Protein AF-A0A401ZQD8-F1 (afdb_monomer)

Organism: NCBI:txid1936993

pLDDT: mean 74.74, std 16.97, range [40.03, 96.12]

Solvent-accessible surface area (backbone atoms only — not comparable to full-atom values): 10364 Å² total; per-residue (Å²): 137,84,83,92,84,78,84,81,85,80,80,80,88,77,90,80,75,72,92,69,86,63,76,79,57,66,65,58,59,48,52,53,52,50,51,54,50,49,54,54,53,54,54,52,50,62,79,38,44,68,58,54,52,51,53,51,52,53,52,51,51,53,52,48,61,74,66,50,75,78,80,74,89,69,71,101,75,84,76,96,81,75,74,86,78,44,76,86,75,79,60,50,75,47,75,36,42,57,66,57,49,40,45,77,71,70,44,60,76,90,72,57,74,55,69,80,64,46,60,74,37,48,34,63,92,80,46,80,79,81,49,81,34,35,57,26,24,36,79,89,77,50,34,32,33,31,20,49,60,60,29,57,41,61,66,53,57,60,56,61,74,79,114

Sequence (163 aa):
MKYPFRDFPSPLGARNSRPLGGPPDELDRWLVRWRLGMFKSIYRLRQHRWRVVGVLLILALLVTVWLLPMPDETGAVQTIHNRETTLVTGLQKVCDHPQQVFQQFGYAQAKVPDRNTLSQLPTPAHLQLQKQGDMTYDPATDILCTIGGSGIYTRFVQHLQKW

Foldseek 3Di:
DDDPDDDDDDDDDPPDDDPPPDPPPVVVVVVVVVVVVVVVVVVVCVVCVVVVVVVVVVVVVVVVVVVPDDPPPDDPDDDDDDPPPCVPPVWDKDKDAQQVVCVVVVHDSVQRDDPVLLVVAAACVVDPADDALRWHADSVVNMIIGTDCPVVCVRRVVVVVVD

Secondary structure (DSSP, 8-state):
-----------S--TT-----PPS-HHHHHHHHHHHHHHHHHHHHHHTHHHHHHHHHHHHHHHHHHHS-----S---S-TTSTTSSTTTS--EEEE-HHHHHHHTT--GGGSPPHHHHTTSPPTTT----STT-EEEETTTTEEEEESSHHHIIIIIHHHTT-

Mean predicted aligned error: 19.3 Å

Structure (mmCIF, N/CA/C/O backbone):
data_AF-A0A401ZQD8-F1
#
_entry.id   AF-A0A401ZQD8-F1
#
loop_
_atom_site.group_PDB
_atom_site.id
_atom_site.type_symbol
_atom_site.label_atom_id
_atom_site.label_alt_id
_atom_site.label_comp_id
_atom_site.label_asym_id
_atom_site.label_entity_id
_atom_site.label_seq_id
_atom_site.pdbx_PDB_ins_code
_atom_site.Cartn_x
_atom_site.Cartn_y
_atom_site.Cartn_z
_atom_site.occupancy
_atom_site.B_iso_or_equiv
_atom_site.auth_seq_id
_atom_site.auth_comp_id
_atom_site.auth_asym_id
_atom_site.auth_atom_id
_atom_site.pdbx_PDB_model_num
ATOM 1 N N . MET A 1 1 ? 57.787 10.974 -46.813 1.00 47.59 1 MET A N 1
ATOM 2 C CA . MET A 1 1 ? 57.497 9.931 -45.805 1.00 47.59 1 MET A CA 1
ATOM 3 C C . MET A 1 1 ? 57.302 8.610 -46.536 1.00 47.59 1 MET A C 1
ATOM 5 O O . MET A 1 1 ? 56.447 8.535 -47.407 1.00 47.59 1 MET A O 1
ATOM 9 N N . LYS A 1 2 ? 58.185 7.639 -46.274 1.00 47.34 2 LYS A N 1
ATOM 10 C CA . LYS A 1 2 ? 58.188 6.276 -46.832 1.00 47.34 2 LYS A CA 1
ATOM 11 C C . LYS A 1 2 ? 57.225 5.414 -46.008 1.00 47.34 2 LYS A C 1
ATOM 13 O O . LYS A 1 2 ? 57.303 5.448 -44.785 1.00 47.34 2 LYS A O 1
ATOM 18 N N . TYR A 1 3 ? 56.335 4.670 -46.656 1.00 45.44 3 TYR A N 1
ATOM 19 C CA . TYR A 1 3 ? 55.426 3.740 -45.979 1.00 45.44 3 TYR A CA 1
ATOM 20 C C . TYR A 1 3 ? 56.168 2.437 -45.611 1.00 45.44 3 TYR A C 1
ATOM 22 O O . TYR A 1 3 ? 56.790 1.854 -46.500 1.00 45.44 3 TYR A O 1
ATOM 30 N N . PRO A 1 4 ? 56.119 1.965 -44.347 1.00 58.88 4 PRO A N 1
ATOM 31 C CA . PRO A 1 4 ? 56.859 0.795 -43.874 1.00 58.88 4 PRO A CA 1
ATOM 32 C C . PRO A 1 4 ? 55.975 -0.463 -43.811 1.00 58.88 4 PRO A C 1
ATOM 34 O O . PRO A 1 4 ? 55.889 -1.114 -42.778 1.00 58.88 4 PRO A O 1
ATOM 37 N N . PHE A 1 5 ? 55.291 -0.804 -44.901 1.00 53.41 5 PHE A N 1
ATOM 38 C CA . PHE A 1 5 ? 54.573 -2.081 -45.006 1.00 53.41 5 PHE A CA 1
ATOM 39 C C . PHE A 1 5 ? 54.990 -2.777 -46.293 1.00 53.41 5 PHE A C 1
ATOM 41 O O . PHE A 1 5 ? 54.251 -2.838 -47.273 1.00 53.41 5 PHE A O 1
ATOM 48 N N . ARG A 1 6 ? 56.239 -3.236 -46.293 1.00 50.09 6 ARG A N 1
ATOM 49 C CA . ARG A 1 6 ? 56.752 -4.200 -47.255 1.00 50.09 6 ARG A CA 1
ATOM 50 C C . ARG A 1 6 ? 57.025 -5.482 -46.474 1.00 50.09 6 ARG A C 1
ATOM 52 O O . ARG A 1 6 ? 57.614 -5.418 -45.401 1.00 50.09 6 ARG A O 1
ATOM 59 N N . ASP A 1 7 ? 56.576 -6.590 -47.052 1.00 46.69 7 ASP A N 1
ATOM 60 C CA . ASP A 1 7 ? 57.036 -7.953 -46.773 1.00 46.69 7 ASP A CA 1
ATOM 61 C C . ASP A 1 7 ? 56.259 -8.737 -45.699 1.00 46.69 7 ASP A C 1
ATOM 63 O O . ASP A 1 7 ? 56.792 -9.154 -44.677 1.00 46.69 7 ASP A O 1
ATOM 67 N N . PHE A 1 8 ? 54.994 -9.052 -46.002 1.00 54.94 8 PHE A N 1
ATOM 68 C CA . PHE A 1 8 ? 54.427 -10.337 -45.581 1.00 54.94 8 PHE A CA 1
ATOM 69 C C . PHE A 1 8 ? 54.671 -11.355 -46.705 1.00 54.94 8 PHE A C 1
ATOM 71 O O . PHE A 1 8 ? 54.068 -11.220 -47.773 1.00 54.94 8 PHE A O 1
ATOM 78 N N . PRO A 1 9 ? 55.546 -12.360 -46.522 1.00 51.72 9 PRO A N 1
ATOM 79 C CA . PRO A 1 9 ? 55.674 -13.442 -47.484 1.00 51.72 9 PRO A CA 1
ATOM 80 C C . PRO A 1 9 ? 54.465 -14.369 -47.333 1.00 51.72 9 PRO A C 1
ATOM 82 O O . PRO A 1 9 ? 54.386 -15.163 -46.398 1.00 51.72 9 PRO A O 1
ATOM 85 N N . SER A 1 10 ? 53.501 -14.266 -48.246 1.00 53.88 10 SER A N 1
ATOM 86 C CA . SER A 1 10 ? 52.468 -15.290 -48.405 1.00 53.88 10 SER A CA 1
ATOM 87 C C . SER A 1 10 ? 53.119 -16.557 -48.970 1.00 53.88 10 SER A C 1
ATOM 89 O O . SER A 1 10 ? 53.673 -16.505 -50.073 1.00 53.88 10 SER A O 1
ATOM 91 N N . PRO A 1 11 ? 53.082 -17.700 -48.264 1.00 57.72 11 PRO A N 1
ATOM 92 C CA . PRO A 1 11 ? 53.521 -18.952 -48.840 1.00 57.72 11 PRO A CA 1
ATOM 93 C C . PRO A 1 11 ? 52.383 -19.537 -49.684 1.00 57.72 11 PRO A C 1
ATOM 95 O O . PRO A 1 11 ? 51.211 -19.401 -49.344 1.00 57.72 11 PRO A O 1
ATOM 98 N N . LEU A 1 12 ? 52.773 -20.247 -50.744 1.00 48.50 12 LEU A N 1
ATOM 99 C CA . LEU A 1 12 ? 51.954 -21.166 -51.547 1.00 48.50 12 LEU A CA 1
ATOM 100 C C . LEU A 1 12 ? 51.134 -20.533 -52.686 1.00 48.50 12 LEU A C 1
ATOM 102 O O . LEU A 1 12 ? 49.928 -20.337 -52.624 1.00 48.50 12 LEU A O 1
ATOM 106 N N . GLY A 1 13 ? 51.831 -20.333 -53.807 1.00 52.66 13 GLY A N 1
ATOM 107 C CA . GLY A 1 13 ? 51.508 -21.055 -55.041 1.00 52.66 13 GLY A CA 1
ATOM 108 C C . GLY A 1 13 ? 50.076 -20.969 -55.575 1.00 52.66 13 GLY A C 1
ATOM 109 O O . GLY A 1 13 ? 49.384 -21.976 -55.619 1.00 52.66 13 GLY A O 1
ATOM 110 N N . ALA A 1 14 ? 49.695 -19.821 -56.135 1.00 49.25 14 ALA A N 1
ATOM 111 C CA . ALA A 1 14 ? 48.579 -19.717 -57.081 1.00 49.25 14 ALA A CA 1
ATOM 112 C C . ALA A 1 14 ? 49.113 -19.389 -58.486 1.00 49.25 14 ALA A C 1
ATOM 114 O O . ALA A 1 14 ? 48.867 -18.338 -59.072 1.00 49.25 14 ALA A O 1
ATOM 115 N N . ARG A 1 15 ? 49.913 -20.308 -59.031 1.00 49.28 15 ARG A N 1
ATOM 116 C CA . ARG A 1 15 ? 50.395 -20.266 -60.415 1.00 49.28 15 ARG A CA 1
ATOM 117 C C . ARG A 1 15 ? 49.283 -20.832 -61.304 1.00 49.28 15 ARG A C 1
ATOM 119 O O . ARG A 1 15 ? 49.315 -22.026 -61.560 1.00 49.28 15 ARG A O 1
ATOM 126 N N . ASN A 1 16 ? 48.267 -20.015 -61.636 1.00 48.34 16 ASN A N 1
ATOM 127 C CA . ASN A 1 16 ? 47.367 -20.122 -62.817 1.00 48.34 16 ASN A CA 1
ATOM 128 C C . ASN A 1 16 ? 46.029 -19.343 -62.703 1.00 48.34 16 ASN A C 1
ATOM 130 O O . ASN A 1 16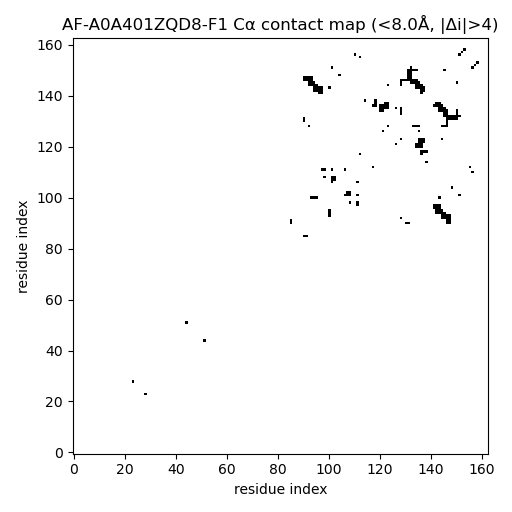 ? 45.036 -19.730 -63.319 1.00 48.34 16 ASN A O 1
ATOM 134 N N . SER A 1 17 ? 45.956 -18.213 -61.994 1.00 51.81 17 SER A N 1
ATOM 135 C CA . SER A 1 17 ? 44.823 -17.292 -62.179 1.00 51.81 17 SER A CA 1
ATOM 136 C C . SER A 1 17 ? 45.123 -16.326 -63.327 1.00 51.81 17 SER A C 1
ATOM 138 O O . SER A 1 17 ? 45.989 -15.458 -63.224 1.00 51.81 17 SER A O 1
ATOM 140 N N . ARG A 1 18 ? 44.409 -16.513 -64.441 1.00 48.41 18 ARG A N 1
ATOM 141 C CA . ARG A 1 18 ? 44.304 -15.576 -65.571 1.00 48.41 18 ARG A CA 1
ATOM 142 C C . ARG A 1 18 ? 44.130 -14.130 -65.063 1.00 48.41 18 ARG A C 1
ATOM 144 O O . ARG A 1 18 ? 43.466 -13.954 -64.041 1.00 48.41 18 ARG A O 1
ATOM 151 N N . PRO A 1 19 ? 44.625 -13.098 -65.774 1.00 52.00 19 PRO A N 1
ATOM 152 C CA . PRO A 1 19 ? 44.317 -11.710 -65.457 1.00 52.00 19 PRO A CA 1
ATOM 153 C C . PRO A 1 19 ? 42.872 -11.441 -65.888 1.00 52.00 19 PRO A C 1
ATOM 155 O O . PRO A 1 19 ? 42.605 -10.860 -66.937 1.00 52.00 19 PRO A O 1
ATOM 158 N N . LEU A 1 20 ? 41.917 -11.944 -65.112 1.00 46.56 20 LEU A N 1
ATOM 159 C CA . LEU A 1 20 ? 40.537 -11.527 -65.231 1.00 46.56 20 LEU A CA 1
ATOM 160 C C . LEU A 1 20 ? 40.479 -10.170 -64.539 1.00 46.56 20 LEU A C 1
ATOM 162 O O . LEU A 1 20 ? 40.509 -10.093 -63.313 1.00 46.56 20 LEU A O 1
ATOM 166 N N . GLY A 1 21 ? 40.473 -9.106 -65.342 1.00 52.56 21 GLY A N 1
ATOM 167 C CA . GLY A 1 21 ? 40.125 -7.755 -64.915 1.00 52.56 21 GLY A CA 1
ATOM 168 C C . GLY A 1 21 ? 38.683 -7.725 -64.418 1.00 52.56 21 GLY A C 1
ATOM 169 O O . GLY A 1 21 ? 37.798 -7.207 -65.091 1.00 52.56 21 GLY A O 1
ATOM 170 N N . GLY A 1 22 ? 38.446 -8.340 -63.262 1.00 59.38 22 GLY A N 1
ATOM 171 C CA . GLY A 1 22 ? 37.240 -8.155 -62.483 1.00 59.38 22 GLY A CA 1
ATOM 172 C C . GLY A 1 22 ? 37.234 -6.725 -61.946 1.00 59.38 22 GLY A C 1
ATOM 173 O O . GLY A 1 22 ? 38.300 -6.191 -61.621 1.00 59.38 22 GLY A O 1
ATOM 174 N N . PRO A 1 23 ? 36.067 -6.065 -61.901 1.00 59.12 23 PRO A N 1
ATOM 175 C CA . PRO A 1 23 ? 35.962 -4.737 -61.316 1.00 59.12 23 PRO A CA 1
ATOM 176 C C . PRO A 1 23 ? 36.534 -4.784 -59.891 1.00 59.12 23 PRO A C 1
ATOM 178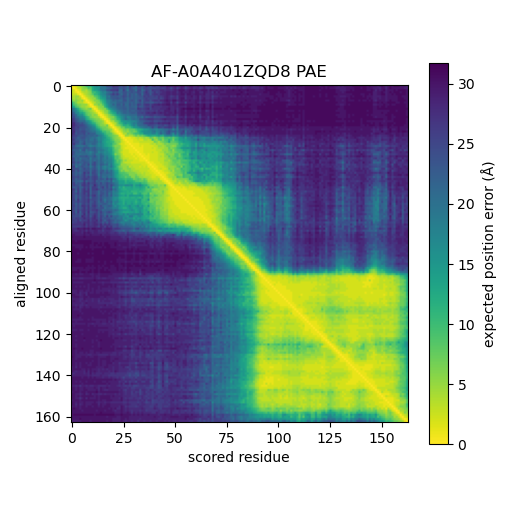 O O . PRO A 1 23 ? 36.294 -5.765 -59.191 1.00 59.12 23 PRO A O 1
ATOM 181 N N . PRO A 1 24 ? 37.312 -3.770 -59.468 1.00 58.38 24 PRO A N 1
ATOM 182 C CA . PRO A 1 24 ? 37.942 -3.776 -58.152 1.00 58.38 24 PRO A CA 1
ATOM 183 C C . PRO A 1 24 ? 36.873 -4.020 -57.090 1.00 58.38 24 PRO A C 1
ATOM 185 O O . PRO A 1 24 ? 35.838 -3.343 -57.120 1.00 58.38 24 PRO A O 1
ATOM 188 N N . ASP A 1 25 ? 37.137 -5.006 -56.227 1.00 69.31 25 ASP A N 1
ATOM 189 C CA . ASP A 1 25 ? 36.202 -5.592 -55.270 1.00 69.31 25 ASP A CA 1
ATOM 190 C C . ASP A 1 25 ? 35.290 -4.523 -54.661 1.00 69.31 25 ASP A C 1
ATOM 192 O O . ASP A 1 25 ? 35.739 -3.554 -54.039 1.00 69.31 25 ASP A O 1
ATOM 196 N N . GLU A 1 26 ? 33.979 -4.674 -54.853 1.00 71.44 26 GLU A N 1
ATOM 197 C CA . GLU A 1 26 ? 32.981 -3.730 -54.337 1.00 71.44 26 GLU A CA 1
ATOM 198 C C . GLU A 1 26 ? 33.104 -3.527 -52.821 1.00 71.44 26 GLU A C 1
ATOM 200 O O . GLU A 1 26 ? 32.767 -2.458 -52.305 1.00 71.44 26 GLU A O 1
ATOM 205 N N . LEU A 1 27 ? 33.664 -4.524 -52.129 1.00 72.56 27 LEU A N 1
ATOM 206 C CA . LEU A 1 27 ? 33.978 -4.486 -50.709 1.00 72.56 27 LEU A CA 1
ATOM 207 C C . LEU A 1 27 ? 34.952 -3.350 -50.358 1.00 72.56 27 LEU A C 1
ATOM 209 O O . LEU A 1 27 ? 34.717 -2.620 -49.395 1.00 72.56 27 LEU A O 1
ATOM 213 N N . ASP A 1 28 ? 35.990 -3.136 -51.168 1.00 75.94 28 ASP A N 1
ATOM 214 C CA . ASP A 1 28 ? 36.976 -2.073 -50.948 1.00 75.94 28 ASP A CA 1
ATOM 215 C C . ASP A 1 28 ? 36.373 -0.693 -51.215 1.00 75.94 28 ASP A C 1
ATOM 217 O O . ASP A 1 28 ? 36.572 0.254 -50.445 1.00 75.94 28 ASP A O 1
ATOM 221 N N . ARG A 1 29 ? 35.544 -0.568 -52.260 1.00 77.56 29 ARG A N 1
ATOM 222 C CA . ARG A 1 29 ? 34.807 0.679 -52.530 1.00 77.56 29 ARG A CA 1
ATOM 223 C C . ARG A 1 29 ? 33.820 1.005 -51.411 1.00 77.56 29 ARG A C 1
ATOM 225 O O . ARG A 1 29 ? 33.665 2.179 -51.053 1.00 77.56 29 ARG A O 1
ATOM 232 N N . TRP A 1 30 ? 33.166 -0.011 -50.850 1.00 80.81 30 TRP A N 1
ATOM 233 C CA . TRP A 1 30 ? 32.255 0.139 -49.721 1.00 80.81 30 TRP A CA 1
ATOM 234 C C . TRP A 1 30 ? 33.005 0.563 -48.453 1.00 80.81 30 TRP A C 1
ATOM 236 O O . TRP A 1 30 ? 32.628 1.558 -47.833 1.00 80.81 30 TRP A O 1
ATOM 246 N N . LEU A 1 31 ? 34.122 -0.094 -48.125 1.00 83.81 31 LEU A N 1
ATOM 247 C CA . LEU A 1 31 ? 34.970 0.233 -46.974 1.00 83.81 31 LEU A CA 1
ATOM 248 C C . LEU A 1 31 ? 35.506 1.668 -47.026 1.00 83.81 31 LEU A C 1
ATOM 250 O O . LEU A 1 31 ? 35.482 2.374 -46.014 1.00 83.81 31 LEU A O 1
ATOM 254 N N . VAL A 1 32 ? 35.945 2.139 -48.196 1.00 81.81 32 VAL A N 1
ATOM 255 C CA . VAL A 1 32 ? 36.446 3.513 -48.364 1.00 81.81 32 VAL A CA 1
ATOM 256 C C . VAL A 1 32 ? 35.323 4.541 -48.196 1.00 81.81 32 VAL A C 1
ATOM 258 O O . VAL A 1 32 ? 35.504 5.531 -47.479 1.00 81.81 32 VAL A O 1
ATOM 261 N N . ARG A 1 33 ? 34.137 4.301 -48.778 1.00 83.50 33 ARG A N 1
ATOM 262 C CA . ARG A 1 33 ? 32.960 5.168 -48.565 1.00 83.50 33 ARG A CA 1
ATOM 263 C C . ARG A 1 33 ? 32.530 5.194 -47.104 1.00 83.50 33 ARG A C 1
ATOM 265 O O . ARG A 1 33 ? 32.237 6.267 -46.578 1.00 83.50 33 ARG A O 1
ATOM 272 N N . TRP A 1 34 ? 32.524 4.040 -46.445 1.00 82.88 34 TRP A N 1
ATOM 273 C CA . TRP A 1 34 ? 32.112 3.916 -45.053 1.00 82.88 34 TRP A CA 1
ATOM 274 C C . TRP A 1 34 ? 33.075 4.652 -44.114 1.00 82.88 34 TRP A C 1
ATOM 276 O O . TRP A 1 34 ? 32.644 5.430 -43.261 1.00 82.88 34 TRP A O 1
ATOM 286 N N . ARG A 1 35 ? 34.389 4.519 -44.343 1.00 83.00 35 ARG A N 1
ATOM 287 C CA . ARG A 1 35 ? 35.416 5.261 -43.597 1.00 83.00 35 ARG A CA 1
ATOM 288 C C . ARG A 1 35 ? 35.268 6.770 -43.775 1.00 83.00 35 ARG A C 1
ATOM 290 O O . ARG A 1 35 ? 35.241 7.492 -42.783 1.00 83.00 35 ARG A O 1
ATOM 297 N N . LEU A 1 36 ? 35.107 7.256 -45.006 1.00 80.06 36 LEU A N 1
ATOM 298 C CA . LEU A 1 36 ? 34.897 8.686 -45.269 1.00 80.06 36 LEU A CA 1
ATOM 299 C C . LEU A 1 36 ? 33.608 9.214 -44.615 1.00 80.06 36 LEU A C 1
ATOM 301 O O . LEU A 1 36 ? 33.604 10.321 -44.071 1.00 80.06 36 LEU A O 1
ATOM 305 N N . GLY A 1 37 ? 32.538 8.413 -44.607 1.00 79.00 37 GLY A N 1
ATOM 306 C CA . GLY A 1 37 ? 31.293 8.723 -43.902 1.00 79.00 37 GLY A CA 1
ATOM 307 C C . GLY A 1 37 ? 31.489 8.869 -42.390 1.00 79.00 37 GLY A C 1
ATOM 308 O O . GLY A 1 37 ? 31.053 9.866 -41.810 1.00 79.00 37 GLY A O 1
ATOM 309 N N . MET A 1 38 ? 32.215 7.935 -41.770 1.00 81.00 38 MET A N 1
ATOM 310 C CA . MET A 1 38 ? 32.550 7.959 -40.340 1.00 81.00 38 MET A CA 1
ATOM 311 C C . MET A 1 38 ? 33.420 9.163 -39.966 1.00 81.00 38 MET A C 1
ATOM 313 O O . MET A 1 38 ? 33.147 9.849 -38.986 1.00 81.00 38 MET A O 1
ATOM 317 N N . PHE A 1 39 ? 34.428 9.507 -40.770 1.00 78.12 39 PHE A N 1
ATOM 318 C CA . PHE A 1 39 ? 35.235 10.701 -40.497 1.00 78.12 39 PHE A CA 1
ATOM 319 C C . PHE A 1 39 ? 34.409 11.990 -40.587 1.00 78.12 39 PHE A C 1
ATOM 321 O O . PHE A 1 39 ? 34.578 12.893 -39.764 1.00 78.12 39 PHE A O 1
ATOM 328 N N . LYS A 1 40 ? 33.466 12.068 -41.532 1.00 77.19 40 LYS A N 1
ATOM 329 C CA . LYS A 1 40 ? 32.582 13.230 -41.685 1.00 77.19 40 LYS A CA 1
ATOM 330 C C . LYS A 1 40 ? 31.579 13.351 -40.532 1.00 77.19 40 LYS A C 1
ATOM 332 O O . LYS A 1 40 ? 31.310 14.471 -40.093 1.00 77.19 40 LYS A O 1
ATOM 337 N N . SER A 1 41 ? 31.060 12.235 -40.009 1.00 74.19 41 SER A N 1
ATOM 338 C CA . SER A 1 41 ? 30.176 12.242 -38.833 1.00 74.19 41 SER A CA 1
ATOM 339 C C . SER A 1 41 ? 30.934 12.638 -37.560 1.00 74.19 41 SER A C 1
ATOM 341 O O . SER A 1 41 ? 30.471 13.511 -36.825 1.00 74.19 41 SER A O 1
ATOM 343 N N . ILE A 1 42 ? 32.149 12.118 -37.359 1.00 74.81 42 ILE A N 1
ATOM 344 C CA . ILE A 1 42 ? 33.025 12.461 -36.226 1.00 74.81 42 ILE A CA 1
ATOM 345 C C . ILE A 1 42 ? 33.422 13.946 -36.255 1.00 74.81 42 ILE A C 1
ATOM 347 O O . ILE A 1 42 ? 33.455 14.611 -35.216 1.00 74.81 42 ILE A O 1
ATOM 351 N N . TYR A 1 43 ? 33.682 14.503 -37.441 1.00 75.06 43 TYR A N 1
ATOM 352 C CA . TYR A 1 43 ? 34.026 15.919 -37.583 1.00 75.06 43 TYR A CA 1
ATOM 353 C C . TYR A 1 43 ? 32.838 16.843 -37.260 1.00 75.06 43 TYR A C 1
ATOM 355 O O . TYR A 1 43 ? 33.002 17.842 -36.560 1.00 75.06 43 TYR A O 1
ATOM 363 N N . ARG A 1 44 ? 31.614 16.478 -37.672 1.00 71.62 44 ARG A N 1
ATOM 364 C CA . ARG A 1 44 ? 30.391 17.216 -37.296 1.00 71.62 44 ARG A CA 1
ATOM 365 C C . ARG A 1 44 ? 30.087 17.122 -35.800 1.00 71.62 44 ARG A C 1
ATOM 367 O O . ARG A 1 44 ? 29.678 18.115 -35.201 1.00 71.62 44 ARG A O 1
ATOM 374 N N . LEU A 1 45 ? 30.366 15.976 -35.175 1.00 65.31 45 LEU A N 1
ATOM 375 C CA . LEU A 1 45 ? 30.276 15.814 -33.721 1.00 65.31 45 LEU A CA 1
ATOM 376 C C . LEU A 1 45 ? 31.230 16.756 -32.976 1.00 65.31 45 LEU A C 1
ATOM 378 O O . LEU A 1 45 ? 30.866 17.276 -31.925 1.00 65.31 45 LEU A O 1
ATOM 382 N N . ARG A 1 46 ? 32.420 17.039 -33.528 1.00 71.44 46 ARG A N 1
ATOM 383 C CA . ARG A 1 46 ? 33.358 18.023 -32.958 1.00 71.44 46 ARG A CA 1
ATOM 384 C C . ARG A 1 46 ? 32.813 19.451 -32.983 1.00 71.44 46 ARG A C 1
ATOM 386 O O . ARG A 1 46 ? 32.962 20.161 -31.992 1.00 71.44 46 ARG A O 1
ATOM 393 N N . GLN A 1 47 ? 32.154 19.850 -34.067 1.00 79.94 47 GLN A N 1
ATOM 394 C CA . GLN A 1 47 ? 31.597 21.199 -34.220 1.00 79.94 47 GLN A CA 1
ATOM 395 C C . GLN A 1 47 ? 30.354 21.443 -33.345 1.00 79.94 47 GLN A C 1
ATOM 397 O O . GLN A 1 47 ? 30.029 22.582 -33.015 1.00 79.94 47 GLN A O 1
ATOM 402 N N . HIS A 1 48 ? 29.674 20.377 -32.916 1.00 82.06 48 HIS A N 1
ATOM 403 C CA . HIS A 1 48 ? 28.491 20.446 -32.055 1.00 82.06 48 HIS A CA 1
ATOM 404 C C . HIS A 1 48 ? 28.691 19.814 -30.675 1.00 82.06 48 HIS A C 1
ATOM 406 O O . HIS A 1 48 ? 27.710 19.482 -30.011 1.00 82.06 48 HIS A O 1
ATOM 412 N N . ARG A 1 49 ? 29.944 19.720 -30.203 1.00 82.88 49 ARG A N 1
ATOM 413 C CA . ARG A 1 49 ? 30.290 19.188 -28.871 1.00 82.88 49 ARG A CA 1
ATOM 414 C C . ARG A 1 49 ? 29.414 19.763 -27.764 1.00 82.88 49 ARG A C 1
ATOM 416 O O . ARG A 1 49 ? 28.847 19.006 -26.990 1.00 82.88 49 ARG A O 1
ATOM 423 N N . TRP A 1 50 ? 29.225 21.079 -27.754 1.00 84.38 50 TRP A N 1
ATOM 424 C CA . TRP A 1 50 ? 28.413 21.761 -26.746 1.00 84.38 50 TRP A CA 1
ATOM 425 C C . TRP A 1 50 ? 26.925 21.411 -26.809 1.00 84.38 50 TRP A C 1
ATOM 427 O O . TRP A 1 50 ? 26.291 21.269 -25.770 1.00 84.38 50 TRP A O 1
ATOM 437 N N . ARG A 1 51 ? 26.370 21.202 -28.010 1.00 88.50 51 ARG A N 1
ATOM 438 C CA . ARG A 1 51 ? 24.968 20.785 -28.163 1.00 88.50 51 ARG A CA 1
ATOM 439 C C . ARG A 1 51 ? 24.764 19.353 -27.675 1.00 88.50 51 ARG A C 1
ATOM 441 O O . ARG A 1 51 ? 23.799 19.091 -26.973 1.00 88.50 51 ARG A O 1
ATOM 448 N N . VAL A 1 52 ? 25.691 18.450 -28.002 1.00 88.31 52 VAL A N 1
ATOM 449 C CA . VAL A 1 52 ? 25.632 17.049 -27.551 1.00 88.31 52 VAL A CA 1
ATOM 450 C C . VAL A 1 52 ? 25.792 16.957 -26.031 1.00 88.31 52 VAL A C 1
ATOM 452 O O . VAL A 1 52 ? 25.013 16.265 -25.384 1.00 88.31 52 VAL A O 1
ATOM 455 N N . VAL A 1 53 ? 26.743 17.698 -25.451 1.00 91.12 53 VAL A N 1
ATOM 456 C CA . VAL A 1 53 ? 26.927 17.774 -23.990 1.00 91.12 53 VAL A CA 1
ATOM 457 C C . VAL A 1 53 ? 25.682 18.348 -23.308 1.00 91.12 53 VAL A C 1
ATOM 459 O O . VAL A 1 53 ? 25.234 17.791 -22.311 1.00 91.12 53 VAL A O 1
ATOM 462 N N . GLY A 1 54 ? 25.079 19.403 -23.866 1.00 93.62 54 GLY A N 1
ATOM 463 C CA . GLY A 1 54 ? 23.838 19.979 -23.341 1.00 93.62 54 GLY A CA 1
ATOM 464 C C . GLY A 1 54 ? 22.674 18.984 -23.339 1.00 93.62 54 GLY A C 1
ATOM 465 O O . GLY A 1 54 ? 22.007 18.828 -22.322 1.00 93.62 54 GLY A O 1
ATOM 466 N N . VAL A 1 55 ? 22.467 18.254 -24.440 1.00 94.88 55 VAL A N 1
ATOM 467 C CA . VAL A 1 55 ? 21.416 17.223 -24.524 1.00 94.88 55 VAL A CA 1
ATOM 468 C C . VAL A 1 55 ? 21.656 16.089 -23.521 1.00 94.88 55 VAL A C 1
ATOM 470 O O . VAL A 1 55 ? 20.716 15.657 -22.859 1.00 94.88 55 VAL A O 1
ATOM 473 N N . LEU A 1 56 ? 22.905 15.635 -23.362 1.00 95.00 56 LEU A N 1
ATOM 474 C CA . LEU A 1 56 ? 23.252 14.597 -22.385 1.00 95.00 56 LEU A CA 1
ATOM 475 C C . LEU A 1 56 ? 23.005 15.047 -20.938 1.00 95.00 56 LEU A C 1
ATOM 477 O O . LEU A 1 56 ? 22.479 14.265 -20.151 1.00 95.00 56 LEU A O 1
ATOM 481 N N . LEU A 1 57 ? 23.328 16.298 -20.594 1.00 96.00 57 LEU A N 1
ATOM 482 C CA . LEU A 1 57 ? 23.050 16.859 -19.266 1.00 96.00 57 LEU A CA 1
ATOM 483 C C . LEU A 1 57 ? 21.547 16.940 -18.972 1.00 96.00 57 LEU A C 1
ATOM 485 O O . LEU A 1 57 ? 21.122 16.588 -17.875 1.00 96.00 57 LEU A O 1
ATOM 489 N N . ILE A 1 58 ? 20.739 17.356 -19.952 1.00 96.12 58 ILE A N 1
ATOM 490 C CA . ILE A 1 58 ? 19.276 17.425 -19.809 1.00 96.12 58 ILE A CA 1
ATOM 491 C C . ILE A 1 58 ? 18.686 16.027 -19.581 1.00 96.12 58 ILE A C 1
ATOM 493 O O . ILE A 1 58 ? 17.856 15.846 -18.692 1.00 96.12 58 ILE A O 1
ATOM 497 N N . LEU A 1 59 ? 19.135 15.028 -20.348 1.00 96.12 59 LEU A N 1
ATOM 498 C CA . LEU A 1 59 ? 18.699 13.641 -20.166 1.00 96.12 59 LEU A CA 1
ATOM 499 C C . LEU A 1 59 ? 19.103 13.089 -18.797 1.00 96.12 59 LEU A C 1
ATOM 501 O O . LEU A 1 59 ? 18.285 12.451 -18.142 1.00 96.12 59 LEU A O 1
ATOM 505 N N . ALA A 1 60 ? 20.329 13.364 -18.344 1.00 95.44 60 ALA A N 1
ATOM 506 C CA . ALA A 1 60 ? 20.784 12.954 -17.019 1.00 95.44 60 ALA A CA 1
ATOM 507 C C . ALA A 1 60 ? 19.910 13.561 -15.909 1.00 95.44 60 ALA A C 1
ATOM 509 O O . ALA A 1 60 ? 19.478 12.835 -15.018 1.00 95.44 60 ALA A O 1
ATOM 510 N N . LEU A 1 61 ? 19.575 14.854 -16.000 1.00 95.19 61 LEU A N 1
ATOM 511 C CA . LEU A 1 61 ? 18.677 15.519 -15.050 1.00 95.19 61 LEU A CA 1
ATOM 512 C C . LEU A 1 61 ? 17.280 14.888 -15.030 1.00 95.19 61 LEU A C 1
ATOM 514 O O . LEU A 1 61 ? 16.762 14.578 -13.959 1.00 95.19 61 LEU A O 1
ATOM 518 N N . LEU A 1 62 ? 16.686 14.633 -16.196 1.00 94.75 62 LEU A N 1
ATOM 519 C CA . LEU A 1 62 ? 15.390 13.954 -16.292 1.00 94.75 62 LEU A CA 1
ATOM 520 C C . LEU A 1 62 ? 15.423 12.576 -15.630 1.00 94.75 62 LEU A C 1
ATOM 522 O O . LEU A 1 62 ? 14.544 12.255 -14.836 1.00 94.75 62 LEU A O 1
ATOM 526 N N . VAL A 1 63 ? 16.460 11.786 -15.909 1.00 95.38 63 VAL A N 1
ATOM 527 C CA . VAL A 1 63 ? 16.639 10.462 -15.304 1.00 95.38 63 VAL A CA 1
ATOM 528 C C . VAL A 1 63 ? 16.777 10.569 -13.786 1.00 95.38 63 VAL A C 1
ATOM 530 O O . VAL A 1 63 ? 16.145 9.794 -13.075 1.00 95.38 63 VAL A O 1
ATOM 533 N N . THR A 1 64 ? 17.523 11.553 -13.271 1.00 90.12 64 THR A N 1
ATOM 534 C CA . THR A 1 64 ? 17.610 11.767 -11.819 1.00 90.12 64 THR A CA 1
ATOM 535 C C . THR A 1 64 ? 16.261 12.126 -11.205 1.00 90.12 64 THR A C 1
ATOM 537 O O . THR A 1 64 ? 15.906 11.536 -10.197 1.00 90.12 64 THR A O 1
ATOM 540 N N . VAL A 1 65 ? 15.461 12.998 -11.827 1.00 90.31 65 VAL A N 1
ATOM 541 C CA . VAL A 1 65 ? 14.120 13.349 -11.320 1.00 90.31 65 VAL A CA 1
ATOM 542 C C . VAL A 1 65 ? 13.203 12.127 -11.263 1.00 90.31 65 VAL A C 1
ATOM 544 O O . VAL A 1 65 ? 12.454 11.974 -10.307 1.00 90.31 65 VAL A O 1
ATOM 547 N N . TRP A 1 66 ? 13.291 11.236 -12.251 1.00 91.19 66 TRP A N 1
ATOM 548 C CA . TRP A 1 66 ? 12.537 9.979 -12.258 1.00 91.19 66 TRP A CA 1
ATOM 549 C C . TRP A 1 66 ? 13.021 8.963 -11.218 1.00 91.19 66 TRP A C 1
ATOM 551 O O . TRP A 1 66 ? 12.238 8.134 -10.764 1.00 91.19 66 TRP A O 1
ATOM 561 N N . LEU A 1 67 ? 14.308 9.000 -10.870 1.00 84.50 67 LEU A N 1
ATOM 562 C CA . LEU A 1 67 ? 14.927 8.091 -9.904 1.00 84.50 67 LEU A CA 1
ATOM 563 C C . LEU A 1 67 ? 14.883 8.605 -8.469 1.00 84.50 67 LEU A C 1
ATOM 565 O O . LEU A 1 67 ? 15.110 7.803 -7.566 1.00 84.50 67 LEU A O 1
ATOM 569 N N . LEU A 1 68 ? 14.629 9.896 -8.236 1.00 79.56 68 LEU A N 1
ATOM 570 C CA . LEU A 1 68 ? 14.408 10.394 -6.887 1.00 79.56 68 LEU A CA 1
ATOM 571 C C . LEU A 1 68 ? 13.041 9.875 -6.416 1.00 79.56 68 LEU A C 1
ATOM 573 O O . LEU A 1 68 ? 12.019 10.333 -6.934 1.00 79.56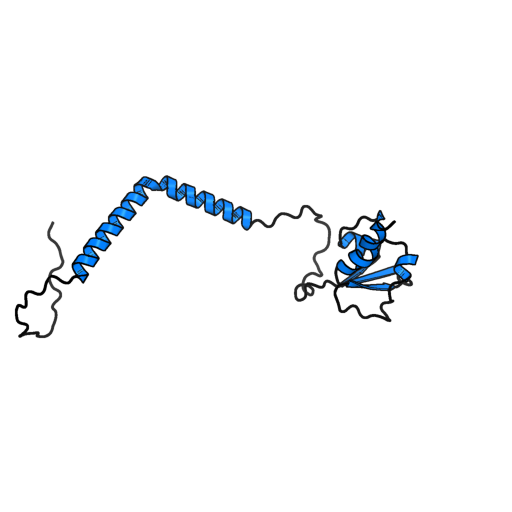 68 LEU A O 1
ATOM 577 N N . PRO A 1 69 ? 12.988 8.930 -5.454 1.00 68.31 69 PRO A N 1
ATOM 578 C CA . PRO A 1 69 ? 11.727 8.599 -4.814 1.00 68.31 69 PRO A CA 1
ATOM 579 C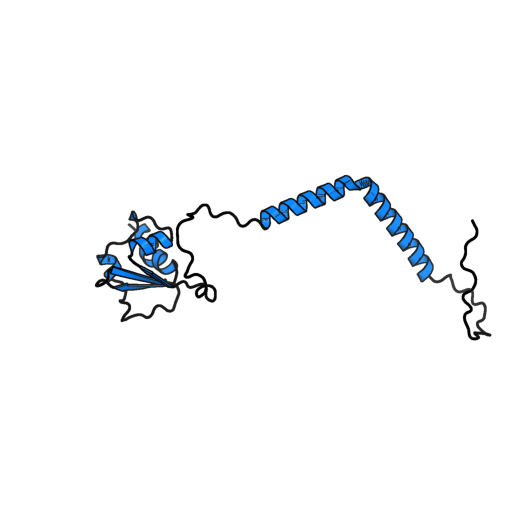 C . PRO A 1 69 ? 11.191 9.893 -4.205 1.00 68.31 69 PRO A C 1
ATOM 581 O O . PRO A 1 69 ? 11.930 10.592 -3.505 1.00 68.31 69 PRO A O 1
ATOM 584 N N . MET A 1 70 ? 9.943 10.246 -4.525 1.00 65.94 70 MET A N 1
ATOM 585 C CA . MET A 1 70 ? 9.306 11.404 -3.906 1.00 65.94 70 MET A CA 1
ATOM 586 C C . MET A 1 70 ? 9.406 11.218 -2.387 1.00 65.94 70 MET A C 1
ATOM 588 O O . MET A 1 70 ? 8.987 10.169 -1.895 1.00 65.94 70 MET A O 1
ATOM 592 N N . PRO A 1 71 ? 10.039 12.150 -1.650 1.00 60.84 71 PRO A N 1
ATOM 593 C CA . PRO A 1 71 ? 10.068 12.064 -0.205 1.00 60.84 71 PRO A CA 1
ATOM 594 C C . PRO A 1 71 ? 8.626 12.214 0.266 1.00 60.84 71 PRO A C 1
ATOM 596 O O . PRO A 1 71 ? 8.033 13.286 0.158 1.00 60.84 71 PRO A O 1
ATOM 599 N N . ASP A 1 72 ? 8.048 11.111 0.729 1.00 53.12 72 ASP A N 1
ATOM 600 C CA . ASP A 1 72 ? 6.788 11.144 1.446 1.00 53.12 72 ASP A CA 1
ATOM 601 C C . ASP A 1 72 ? 7.042 11.951 2.725 1.00 53.12 72 ASP A C 1
ATOM 603 O O . ASP A 1 72 ? 7.638 11.468 3.688 1.00 53.12 72 ASP A O 1
ATOM 607 N N . GLU A 1 73 ? 6.618 13.215 2.719 1.00 53.47 73 GLU A N 1
ATOM 608 C CA . GLU A 1 73 ? 6.620 14.167 3.842 1.00 53.47 73 GLU A CA 1
ATOM 609 C C . GLU A 1 73 ? 5.707 13.711 5.009 1.00 53.47 73 GLU A C 1
ATOM 611 O O . GLU A 1 73 ? 5.167 14.515 5.766 1.00 53.47 73 GLU A O 1
ATOM 616 N N . THR A 1 74 ? 5.511 12.407 5.200 1.00 55.25 74 THR A N 1
ATOM 617 C CA . THR A 1 74 ? 4.738 11.842 6.304 1.00 55.25 74 THR A CA 1
ATOM 618 C C . THR A 1 74 ? 5.647 11.080 7.258 1.00 55.25 74 THR A C 1
ATOM 620 O O . THR A 1 74 ? 5.884 9.886 7.109 1.00 55.25 74 THR A O 1
ATOM 623 N N . GLY A 1 75 ? 6.097 11.791 8.294 1.00 45.88 75 GLY A N 1
ATOM 624 C CA . GLY A 1 75 ? 6.212 11.223 9.636 1.00 45.88 75 GLY A CA 1
ATOM 625 C C . GLY A 1 75 ? 7.347 10.230 9.846 1.00 45.88 75 GLY A C 1
ATOM 626 O O . GLY A 1 75 ? 7.129 9.036 10.029 1.00 45.88 75 GLY A O 1
ATOM 627 N N . ALA A 1 76 ? 8.561 10.755 9.968 1.00 48.69 76 ALA A N 1
ATOM 628 C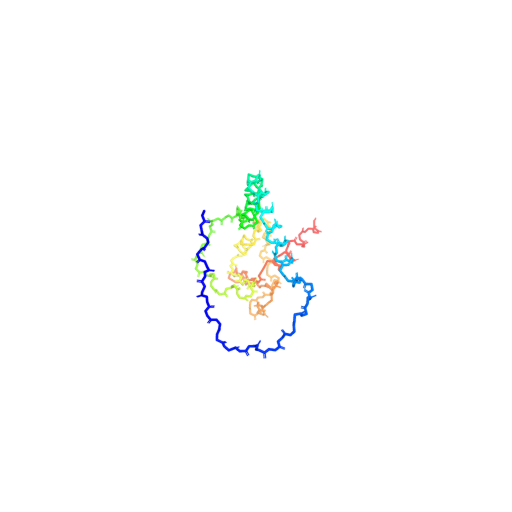 CA . ALA A 1 76 ? 9.661 10.086 10.642 1.00 48.69 76 ALA A CA 1
ATOM 629 C C . ALA A 1 76 ? 9.370 9.896 12.148 1.00 48.69 76 ALA A C 1
ATOM 631 O O . ALA A 1 76 ? 9.981 10.556 12.974 1.00 48.69 76 ALA A O 1
ATOM 632 N N . VAL A 1 77 ? 8.450 9.003 12.523 1.00 52.53 77 VAL A N 1
ATOM 633 C CA . VAL A 1 77 ? 8.370 8.408 13.868 1.00 52.53 77 VAL A CA 1
ATOM 634 C C . VAL A 1 77 ? 7.707 7.032 13.733 1.00 52.53 77 VAL A C 1
ATOM 636 O O . VAL A 1 77 ? 6.490 6.959 13.653 1.00 52.53 77 VAL A O 1
ATOM 639 N N . GLN A 1 78 ? 8.498 5.953 13.681 1.00 43.88 78 GLN A N 1
ATOM 640 C CA . GLN A 1 78 ? 8.309 4.708 14.457 1.00 43.88 78 GLN A CA 1
ATOM 641 C C . GLN A 1 78 ? 9.070 3.508 13.850 1.00 43.88 78 GLN A C 1
ATOM 643 O O . GLN A 1 78 ? 8.776 2.996 12.775 1.00 43.88 78 GLN A O 1
ATOM 648 N N . THR A 1 79 ? 10.077 3.087 14.622 1.00 49.31 79 THR A N 1
ATOM 649 C CA . THR A 1 79 ? 10.373 1.689 14.985 1.00 49.31 79 THR A CA 1
ATOM 650 C C . THR A 1 79 ? 10.758 0.704 13.874 1.00 49.31 79 THR A C 1
ATOM 652 O O . THR A 1 79 ? 10.078 -0.250 13.506 1.00 49.31 79 THR A O 1
ATOM 655 N N . ILE A 1 80 ? 12.012 0.872 13.467 1.00 50.97 80 ILE A N 1
ATOM 656 C CA . ILE A 1 80 ? 12.996 -0.190 13.222 1.00 50.97 80 ILE A CA 1
ATOM 657 C C . ILE A 1 80 ? 12.758 -1.387 14.177 1.00 50.97 80 ILE A C 1
ATOM 659 O O . ILE A 1 80 ? 13.171 -1.304 15.325 1.00 50.97 80 ILE A O 1
ATOM 663 N N . HIS A 1 81 ? 12.077 -2.459 13.742 1.00 45.88 81 HIS A N 1
ATOM 664 C CA . HIS A 1 81 ? 12.375 -3.868 14.113 1.00 45.88 81 HIS A CA 1
ATOM 665 C C . HIS A 1 81 ? 11.431 -4.947 13.544 1.00 45.88 81 HIS A C 1
ATOM 667 O O . HIS A 1 81 ? 11.765 -6.117 13.652 1.00 45.88 81 HIS A O 1
ATOM 673 N N . ASN A 1 82 ? 10.324 -4.621 12.862 1.00 45.81 82 ASN A N 1
ATOM 674 C CA . ASN A 1 82 ? 9.395 -5.658 12.355 1.00 45.81 82 ASN A CA 1
ATOM 675 C C . ASN A 1 82 ? 9.307 -5.784 10.817 1.00 45.81 82 ASN A C 1
ATOM 677 O O . ASN A 1 82 ? 8.362 -6.373 10.298 1.00 45.81 82 ASN A O 1
ATOM 681 N N . ARG A 1 83 ? 10.264 -5.229 10.057 1.00 46.66 83 ARG A N 1
ATOM 682 C CA . ARG A 1 83 ? 10.137 -5.068 8.590 1.00 46.66 83 ARG A CA 1
ATOM 683 C C . ARG A 1 83 ? 10.542 -6.290 7.746 1.00 46.66 83 ARG A C 1
ATOM 685 O O . ARG A 1 83 ? 10.290 -6.288 6.546 1.00 46.66 83 ARG A O 1
ATOM 692 N N . GLU A 1 84 ? 11.137 -7.332 8.320 1.00 44.47 84 GLU A N 1
ATOM 693 C CA . GLU A 1 84 ? 11.720 -8.412 7.501 1.00 44.47 84 GLU A CA 1
ATOM 694 C C . GLU A 1 84 ? 10.748 -9.532 7.095 1.00 44.47 84 GLU A C 1
ATOM 696 O O . GLU A 1 84 ? 11.038 -10.261 6.152 1.00 44.47 84 GLU A O 1
ATOM 701 N N . THR A 1 85 ? 9.561 -9.653 7.696 1.00 47.06 85 THR A N 1
ATOM 702 C CA . THR A 1 85 ? 8.642 -10.775 7.392 1.00 47.06 85 THR A CA 1
ATOM 703 C C . THR A 1 85 ? 7.407 -10.409 6.564 1.00 47.06 85 THR A C 1
ATOM 705 O O . THR A 1 85 ? 6.720 -11.301 6.073 1.00 47.06 85 THR A O 1
ATOM 708 N N . THR A 1 86 ? 7.120 -9.125 6.331 1.00 50.56 86 THR A N 1
ATOM 709 C CA . THR A 1 86 ? 5.880 -8.664 5.662 1.00 50.56 86 THR A CA 1
ATOM 710 C C . THR A 1 86 ? 6.044 -8.267 4.190 1.00 50.56 86 THR A C 1
ATOM 712 O O . THR A 1 86 ? 5.051 -8.014 3.506 1.00 50.56 86 THR A O 1
ATOM 715 N N . LEU A 1 87 ? 7.271 -8.267 3.659 1.00 47.47 87 LEU A N 1
ATOM 716 C CA . LEU A 1 87 ? 7.564 -7.860 2.276 1.00 47.47 87 LEU A CA 1
ATOM 717 C C . LEU A 1 87 ? 7.229 -8.909 1.202 1.00 47.47 87 LEU A C 1
ATOM 719 O O . LEU A 1 87 ? 7.244 -8.578 0.022 1.00 47.47 87 LEU A O 1
ATOM 723 N N . VAL A 1 88 ? 6.899 -10.150 1.572 1.00 45.91 88 VAL A N 1
ATOM 724 C CA . VAL A 1 88 ? 6.696 -11.232 0.586 1.00 45.91 88 VAL A CA 1
ATOM 725 C C . VAL A 1 88 ? 5.243 -11.326 0.087 1.00 45.91 88 VAL A C 1
ATOM 727 O O . VAL A 1 88 ? 4.995 -11.919 -0.957 1.00 45.91 88 VAL A O 1
ATOM 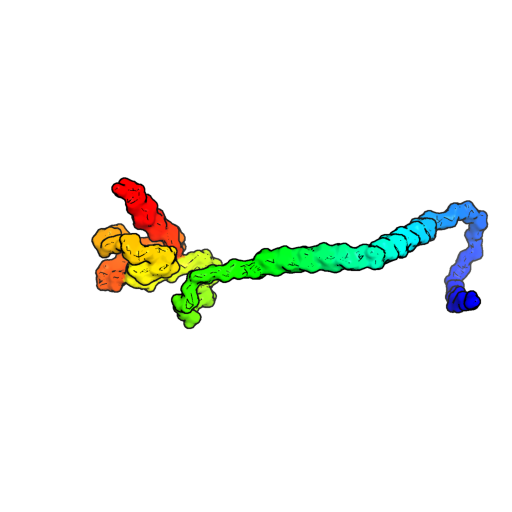730 N N . THR A 1 89 ? 4.274 -10.694 0.761 1.00 49.81 89 THR A N 1
ATOM 731 C CA . THR A 1 89 ? 2.853 -10.739 0.348 1.00 49.81 89 THR A CA 1
ATOM 732 C C . THR A 1 89 ? 2.159 -9.379 0.253 1.00 49.81 89 THR A C 1
ATOM 734 O O . THR A 1 89 ? 1.050 -9.316 -0.267 1.00 49.81 89 THR A O 1
ATOM 737 N N . GLY A 1 90 ? 2.755 -8.279 0.734 1.00 52.91 90 GLY A N 1
ATOM 738 C CA . GLY A 1 90 ? 2.110 -6.952 0.707 1.00 52.91 90 GLY A CA 1
ATOM 739 C C . GLY A 1 90 ? 0.844 -6.836 1.577 1.00 52.91 90 GLY A C 1
ATOM 740 O O . GLY A 1 90 ? 0.170 -5.809 1.562 1.00 52.91 90 GLY A O 1
ATOM 741 N N . LEU A 1 91 ? 0.527 -7.872 2.359 1.00 63.72 91 LEU A N 1
ATOM 742 C CA . LEU A 1 91 ? -0.608 -7.947 3.277 1.00 63.72 91 LEU A CA 1
ATOM 743 C C . LEU A 1 91 ? -0.082 -7.868 4.715 1.00 63.72 91 LEU A C 1
ATOM 745 O O . LEU A 1 91 ? 0.129 -8.882 5.378 1.00 63.72 91 LEU A O 1
ATOM 749 N N . GLN A 1 92 ? 0.165 -6.652 5.202 1.00 74.62 92 GLN A N 1
ATOM 750 C CA . GLN A 1 92 ? 0.582 -6.441 6.586 1.00 74.62 92 GLN A CA 1
ATOM 751 C C . GLN A 1 92 ? -0.619 -6.628 7.524 1.00 74.62 92 GLN A C 1
ATOM 753 O O . GLN A 1 92 ? -1.591 -5.868 7.469 1.00 74.62 92 GLN A O 1
ATOM 758 N N . LYS A 1 93 ? -0.549 -7.651 8.385 1.00 85.69 93 LYS A N 1
ATOM 759 C CA . LYS A 1 93 ? -1.465 -7.814 9.519 1.00 85.69 93 LYS A CA 1
ATOM 760 C C . LYS A 1 93 ? -1.058 -6.834 10.616 1.00 85.69 93 LYS A C 1
ATOM 762 O O . LYS A 1 93 ? 0.083 -6.859 11.070 1.00 85.69 93 LYS A O 1
ATOM 767 N N . VAL A 1 94 ? -1.991 -5.993 11.037 1.00 88.25 94 VAL A N 1
ATOM 768 C CA . VAL A 1 94 ? -1.813 -5.008 12.109 1.00 88.25 94 VAL A CA 1
ATOM 769 C C . VAL A 1 94 ? -2.814 -5.336 13.206 1.00 88.25 94 VAL A C 1
ATOM 771 O O . VAL A 1 94 ? -3.984 -5.544 12.901 1.00 88.25 94 VAL A O 1
ATOM 774 N N . CYS A 1 95 ? -2.353 -5.412 14.453 1.00 90.44 95 CYS A N 1
ATOM 775 C CA . CYS A 1 95 ? -3.172 -5.675 15.633 1.00 90.44 95 CYS A CA 1
ATOM 776 C C . CYS A 1 95 ? -2.784 -4.685 16.724 1.00 90.44 95 CYS A C 1
ATOM 778 O O . CYS A 1 95 ? -1.710 -4.823 17.301 1.00 90.44 95 CYS A O 1
ATOM 780 N N . ASP A 1 96 ? -3.642 -3.708 16.988 1.00 93.06 96 ASP A N 1
ATOM 781 C CA . ASP A 1 96 ? -3.441 -2.742 18.067 1.00 93.06 96 ASP A CA 1
ATOM 782 C C . ASP A 1 96 ? -4.787 -2.140 18.493 1.00 93.06 96 ASP A C 1
ATOM 784 O O . ASP A 1 96 ? -5.847 -2.523 17.991 1.00 93.06 96 ASP A O 1
ATOM 788 N N . HIS A 1 97 ? -4.758 -1.176 19.403 1.00 93.31 97 HIS A N 1
ATOM 789 C CA . HIS A 1 97 ? -5.916 -0.392 19.792 1.00 93.31 97 HIS A CA 1
ATOM 790 C C . HIS A 1 97 ? -6.503 0.321 18.567 1.00 93.31 97 HIS A C 1
ATOM 792 O O . HIS A 1 97 ? -5.744 0.828 17.729 1.00 93.31 97 HIS A O 1
ATOM 798 N N . PRO A 1 98 ? -7.840 0.446 18.460 1.00 92.62 98 PRO A N 1
ATOM 799 C CA . PRO A 1 98 ? -8.498 1.008 17.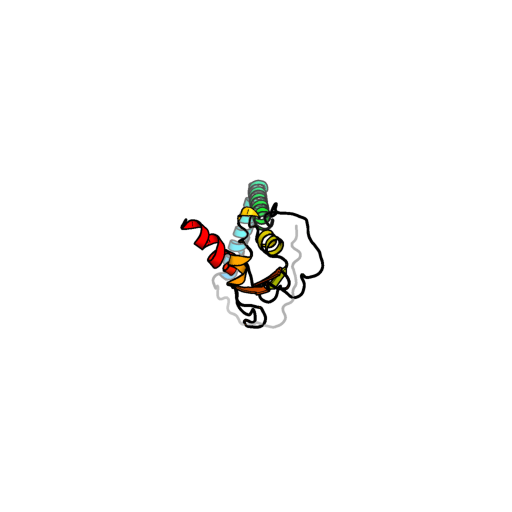282 1.00 92.62 98 PRO A CA 1
ATOM 800 C C . PRO A 1 98 ? -7.928 2.366 16.864 1.00 92.62 98 PRO A C 1
ATOM 802 O O . PRO A 1 98 ? -7.685 2.608 15.686 1.00 92.62 98 PRO A O 1
ATOM 805 N N . GLN A 1 99 ? -7.630 3.237 17.829 1.00 92.12 99 GLN A N 1
ATOM 806 C CA . GLN A 1 99 ? -7.055 4.553 17.554 1.00 92.12 99 GLN A CA 1
ATOM 807 C C . GLN A 1 99 ? -5.681 4.476 16.876 1.00 92.12 99 GLN A C 1
ATOM 809 O O . GLN A 1 99 ? -5.414 5.258 15.965 1.00 92.12 99 GLN A O 1
ATOM 814 N N . GLN A 1 100 ? -4.828 3.538 17.290 1.00 91.62 100 GLN A N 1
ATOM 815 C CA . GLN A 1 100 ? -3.486 3.364 16.734 1.00 91.62 100 GLN A CA 1
ATOM 816 C C . GLN A 1 100 ? -3.549 2.737 15.342 1.00 91.62 100 GLN A C 1
ATOM 818 O O . GLN A 1 100 ? -2.903 3.224 14.418 1.00 91.62 100 GLN A O 1
ATOM 823 N N . VAL A 1 101 ? -4.409 1.729 15.161 1.00 90.81 101 VAL A N 1
ATOM 824 C CA . VAL A 1 101 ? -4.631 1.097 13.855 1.00 90.81 101 VAL A CA 1
ATOM 825 C C . VAL A 1 101 ? -5.105 2.135 12.838 1.00 90.81 101 VAL A C 1
ATOM 827 O O . VAL A 1 101 ? -4.532 2.251 11.760 1.00 90.81 101 VAL A O 1
ATOM 830 N N . PHE A 1 102 ? -6.113 2.943 13.175 1.00 90.38 102 PHE A N 1
ATOM 831 C CA . PHE A 1 102 ? -6.621 3.974 12.267 1.00 90.38 102 PHE A CA 1
ATOM 832 C C . PHE A 1 102 ? -5.573 5.055 11.960 1.00 90.38 102 PHE A C 1
ATOM 834 O O . PHE A 1 102 ? -5.468 5.472 10.806 1.00 90.38 102 PHE A O 1
ATOM 841 N N . GLN A 1 103 ? -4.764 5.460 12.945 1.00 89.31 103 GLN A N 1
ATOM 842 C CA . GLN A 1 103 ? -3.647 6.387 12.728 1.00 89.31 103 GLN A CA 1
ATOM 843 C C . GLN A 1 103 ? -2.580 5.806 11.796 1.00 89.31 103 GLN A C 1
ATOM 845 O O . GLN A 1 103 ? -2.108 6.510 10.907 1.00 89.31 103 GLN A O 1
ATOM 850 N N . GLN A 1 104 ? -2.249 4.519 11.937 1.00 87.31 104 GLN A N 1
ATOM 851 C CA . GLN A 1 104 ? -1.271 3.839 11.084 1.00 87.31 104 GLN A CA 1
ATOM 852 C C . GLN A 1 104 ? -1.700 3.810 9.608 1.00 87.31 104 GLN A C 1
ATOM 854 O O . GLN A 1 104 ? -0.854 3.812 8.717 1.00 87.31 104 GLN A O 1
ATOM 859 N N . PHE A 1 105 ? -3.008 3.835 9.337 1.00 86.69 105 PHE A N 1
ATOM 860 C CA . PHE A 1 105 ? -3.558 3.956 7.983 1.00 86.69 105 PHE A CA 1
ATOM 861 C C . PHE A 1 105 ? -3.882 5.406 7.568 1.00 86.69 105 PHE A C 1
ATOM 863 O O . PHE A 1 105 ? -4.519 5.613 6.536 1.00 86.69 105 PHE A O 1
ATOM 870 N N . GLY A 1 106 ? -3.451 6.412 8.338 1.00 86.31 106 GLY A N 1
ATOM 871 C CA . GLY A 1 106 ? -3.603 7.831 7.999 1.00 86.31 106 GLY A CA 1
ATOM 872 C C . GLY A 1 106 ? -5.001 8.412 8.235 1.00 86.31 106 GLY A C 1
ATOM 873 O O . GLY A 1 106 ? -5.322 9.478 7.708 1.00 86.31 106 GLY A O 1
ATOM 874 N N . TYR A 1 107 ? -5.856 7.744 9.013 1.00 85.56 107 TYR A N 1
ATOM 875 C CA . TYR A 1 107 ? -7.182 8.259 9.351 1.00 85.56 107 TYR A CA 1
ATOM 876 C C . TYR A 1 107 ? -7.138 9.168 10.586 1.00 85.56 107 TYR A C 1
ATOM 878 O O . TYR A 1 107 ? -6.455 8.893 11.571 1.00 85.56 107 TYR A O 1
ATOM 886 N N . ALA A 1 108 ? -7.919 10.252 10.550 1.00 85.69 108 ALA A N 1
ATOM 887 C CA . ALA A 1 108 ? -8.079 11.154 11.687 1.00 85.69 108 ALA A CA 1
ATOM 888 C C . ALA A 1 108 ? -8.776 10.454 12.866 1.00 85.69 108 ALA A C 1
ATOM 890 O O . ALA A 1 108 ? -9.706 9.674 12.659 1.00 85.69 108 ALA A O 1
ATOM 891 N N . GLN A 1 109 ? -8.405 10.810 14.101 1.00 84.88 109 GLN A N 1
ATOM 892 C CA . GLN A 1 109 ? -9.015 10.246 15.317 1.00 84.88 109 GLN A CA 1
ATOM 893 C C . GLN A 1 109 ? -10.539 10.435 15.371 1.00 84.88 109 GLN A C 1
ATOM 895 O O . GLN A 1 109 ? -11.248 9.552 15.834 1.00 84.88 109 GLN A O 1
ATOM 900 N N . ALA A 1 110 ? -11.060 11.536 14.820 1.00 83.75 110 ALA A N 1
ATOM 901 C CA . ALA A 1 110 ? -12.500 11.796 14.742 1.00 83.75 110 ALA A CA 1
ATOM 902 C C . ALA A 1 110 ? -13.271 10.813 13.835 1.00 83.75 110 ALA A C 1
ATOM 904 O O . ALA A 1 110 ? -14.495 10.779 13.875 1.00 83.75 110 ALA A O 1
ATOM 905 N N . LYS A 1 111 ? -12.574 10.034 12.996 1.00 82.06 111 LYS A N 1
ATOM 906 C CA . LYS A 1 111 ? -13.167 8.992 12.142 1.00 82.06 111 LYS A CA 1
ATOM 907 C C . LYS A 1 111 ? -13.066 7.592 12.751 1.00 82.06 111 LYS A C 1
ATOM 909 O O . LYS A 1 111 ? -13.469 6.629 12.100 1.00 82.06 111 LYS A O 1
ATOM 914 N N . VAL A 1 112 ? -12.505 7.465 13.955 1.00 87.62 112 VAL A N 1
ATOM 915 C CA . VAL A 1 112 ? -12.452 6.190 14.672 1.00 87.62 112 VAL A CA 1
ATOM 916 C C . VAL A 1 112 ? -13.869 5.863 15.155 1.00 87.62 112 VAL A C 1
ATOM 918 O O . VAL A 1 112 ? -14.460 6.680 15.858 1.00 87.62 112 VAL A O 1
ATOM 921 N N . PRO A 1 113 ? -14.440 4.709 14.773 1.00 87.50 113 PRO A N 1
ATOM 922 C CA . PRO A 1 113 ? -15.768 4.313 15.217 1.00 87.50 113 PRO A CA 1
ATOM 923 C C . PRO A 1 113 ? -15.791 4.056 16.721 1.00 87.50 113 PRO A C 1
ATOM 925 O O . PRO A 1 113 ? -14.817 3.560 17.291 1.00 87.50 113 PRO A O 1
ATOM 928 N N . ASP A 1 114 ? -16.946 4.295 17.336 1.00 90.25 114 ASP A N 1
ATOM 929 C CA . ASP A 1 114 ? -17.178 3.911 18.722 1.00 90.25 114 ASP A CA 1
ATOM 930 C C . ASP A 1 114 ? -17.056 2.396 18.920 1.00 90.25 114 ASP A C 1
ATOM 932 O O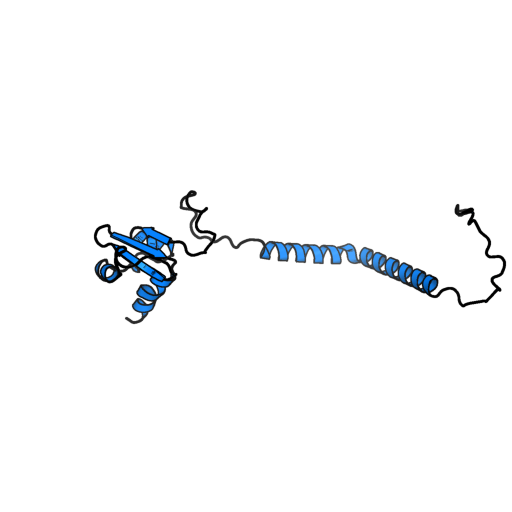 . ASP A 1 114 ? -17.321 1.581 18.028 1.00 90.25 114 ASP A O 1
ATOM 936 N N . ARG A 1 115 ? -16.739 2.010 20.157 1.00 89.25 115 ARG A N 1
ATOM 937 C CA . ARG A 1 115 ? -16.612 0.611 20.586 1.00 89.25 115 ARG A CA 1
ATOM 938 C C . ARG A 1 115 ? -17.837 -0.245 20.251 1.00 89.25 115 ARG A C 1
ATOM 940 O O . ARG A 1 115 ? -17.686 -1.413 19.909 1.00 89.25 115 ARG A O 1
ATOM 947 N N . ASN A 1 116 ? -19.034 0.341 20.295 1.00 89.06 116 ASN A N 1
ATOM 948 C CA . ASN A 1 116 ? -20.293 -0.334 19.954 1.00 89.06 116 ASN A CA 1
ATOM 949 C C . ASN A 1 116 ? -20.402 -0.688 18.465 1.00 89.06 116 ASN A C 1
ATOM 951 O O . ASN A 1 116 ? -21.075 -1.646 18.097 1.00 89.06 116 ASN A O 1
ATOM 955 N N . THR A 1 117 ? -19.759 0.091 17.600 1.00 88.25 117 THR A N 1
ATOM 956 C CA . THR A 1 117 ? -19.717 -0.172 16.159 1.00 88.25 117 THR A CA 1
ATOM 957 C C . THR A 1 117 ? -18.636 -1.205 15.853 1.00 88.25 117 THR A C 1
ATOM 959 O O . THR A 1 117 ? -18.834 -2.089 15.024 1.00 88.25 117 THR A O 1
ATOM 962 N N . LEU A 1 118 ? -17.504 -1.139 16.562 1.00 89.00 118 LEU A N 1
ATOM 963 C CA . LEU A 1 118 ? -16.418 -2.114 16.438 1.00 89.00 118 LEU A CA 1
ATOM 964 C C . LEU A 1 118 ? -16.809 -3.501 16.962 1.00 89.00 118 LEU A C 1
ATOM 966 O O . LEU A 1 118 ? -16.386 -4.497 16.386 1.00 89.00 118 LEU A O 1
ATOM 970 N N . SER A 1 119 ? -17.661 -3.592 17.986 1.00 89.50 119 SER A N 1
ATOM 971 C CA . SER A 1 119 ? -18.151 -4.872 18.523 1.00 89.50 119 SER A CA 1
ATOM 972 C C . SER A 1 119 ? -19.055 -5.653 17.565 1.00 89.50 119 SER A C 1
ATOM 974 O O . SER A 1 119 ? -19.322 -6.827 17.807 1.00 89.50 119 SER A O 1
ATOM 976 N N . GLN A 1 120 ? -19.494 -5.041 16.461 1.00 89.00 120 GLN A N 1
ATOM 977 C CA . GLN A 1 120 ? -20.190 -5.737 15.375 1.00 89.00 120 GLN A CA 1
ATOM 978 C C . GLN A 1 120 ? -19.232 -6.545 14.486 1.00 89.00 120 GLN A C 1
ATOM 980 O O . GLN A 1 120 ? -19.677 -7.353 13.668 1.00 89.00 120 GLN A O 1
ATOM 985 N N . LEU A 1 121 ? -17.921 -6.315 14.604 1.00 87.88 121 L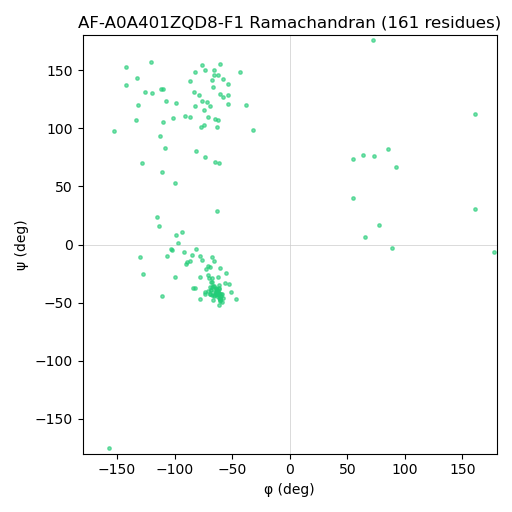EU A N 1
ATOM 986 C CA . LEU A 1 121 ? -16.917 -7.098 13.897 1.00 87.88 121 LEU A CA 1
ATOM 987 C C . LEU A 1 121 ? -16.778 -8.492 14.528 1.00 87.88 121 LEU A C 1
ATOM 989 O O . LEU A 1 121 ? -16.965 -8.657 15.734 1.00 87.88 121 LEU A O 1
ATOM 993 N N . PRO A 1 122 ? -16.416 -9.510 13.728 1.00 89.50 122 PRO A N 1
ATOM 994 C CA . PRO A 1 122 ? -16.156 -10.839 14.256 1.00 89.50 122 PRO A CA 1
ATOM 995 C C . PRO A 1 122 ? -14.983 -10.813 15.239 1.00 89.50 122 PRO A C 1
ATOM 997 O O . PRO A 1 122 ? -14.016 -10.069 15.069 1.00 89.50 122 PRO A O 1
ATOM 1000 N N . THR A 1 123 ? -15.047 -11.660 16.261 1.00 87.56 123 THR A N 1
ATOM 1001 C CA . THR A 1 123 ? -13.939 -11.830 17.202 1.00 87.56 123 THR A CA 1
ATOM 1002 C C . THR A 1 123 ? -12.828 -12.674 16.568 1.00 87.56 123 THR A C 1
ATOM 1004 O O . THR A 1 123 ? -13.101 -13.507 15.693 1.00 87.56 123 THR A O 1
ATOM 1007 N N . PRO A 1 124 ? -11.568 -12.525 17.015 1.00 80.50 124 PRO A N 1
ATOM 1008 C CA . PRO A 1 124 ? -10.446 -13.307 16.487 1.00 80.50 124 PRO A CA 1
ATOM 1009 C C . PRO A 1 124 ? -10.607 -14.826 16.682 1.00 80.50 124 PRO A C 1
ATOM 1011 O O . PRO A 1 124 ? -9.989 -15.603 15.961 1.00 80.50 124 PRO A O 1
ATOM 1014 N N . ALA A 1 125 ? -11.464 -15.263 17.612 1.00 80.00 125 ALA A N 1
ATOM 1015 C CA . ALA A 1 125 ? -11.812 -16.673 17.788 1.00 80.00 125 ALA A CA 1
ATOM 1016 C C . ALA A 1 125 ? -12.691 -17.232 16.651 1.00 80.00 125 ALA A C 1
ATOM 1018 O O . ALA A 1 125 ? -12.675 -18.433 16.400 1.00 80.00 125 ALA A O 1
ATOM 1019 N N . HIS A 1 126 ? -13.464 -16.374 15.975 1.00 75.88 126 HIS A N 1
ATOM 1020 C CA . HIS A 1 126 ? -14.448 -16.779 14.965 1.00 75.88 126 HIS A CA 1
ATOM 1021 C C . HIS A 1 126 ? -13.933 -16.610 13.534 1.00 75.88 126 HIS A C 1
ATOM 1023 O O . HIS A 1 126 ? -14.365 -17.333 12.639 1.00 75.88 126 HIS A O 1
ATOM 1029 N N . LEU A 1 127 ? -13.017 -15.665 13.306 1.00 80.31 127 LEU A N 1
ATOM 1030 C CA . LEU A 1 127 ? -12.480 -15.379 11.982 1.00 80.31 127 LEU A CA 1
ATOM 1031 C C . LEU A 1 127 ? -10.955 -15.310 12.026 1.00 80.31 127 LEU A C 1
ATOM 1033 O O . LEU A 1 127 ? -10.371 -14.454 12.688 1.00 80.31 127 LEU A O 1
ATOM 1037 N N . GLN A 1 128 ? -10.305 -16.183 11.259 1.00 81.81 128 GLN A N 1
ATOM 1038 C CA . GLN A 1 128 ? -8.879 -16.050 10.997 1.00 81.81 128 GLN A CA 1
ATOM 1039 C C . GLN A 1 128 ? -8.666 -15.049 9.866 1.00 81.81 128 GLN A C 1
ATOM 1041 O O . GLN A 1 128 ? -9.115 -15.255 8.743 1.00 81.81 128 GLN A O 1
ATOM 1046 N N . LEU A 1 129 ? -7.949 -13.976 10.179 1.00 82.56 129 LEU A N 1
ATOM 1047 C CA . LEU A 1 129 ? -7.520 -12.963 9.224 1.00 82.56 129 LEU A CA 1
ATOM 1048 C C . LEU A 1 129 ? -6.594 -13.605 8.178 1.00 82.56 129 LEU A C 1
ATOM 1050 O O . LEU A 1 129 ? -5.453 -13.937 8.504 1.00 82.56 129 LEU A O 1
ATOM 1054 N N . GLN A 1 130 ? -7.077 -13.786 6.946 1.00 80.44 130 GLN A N 1
ATOM 1055 C CA . GLN A 1 130 ? -6.302 -14.394 5.853 1.00 80.44 130 GLN A CA 1
ATOM 1056 C C . GLN A 1 130 ? -6.275 -13.527 4.590 1.00 80.44 130 GLN A C 1
ATOM 1058 O O . GLN A 1 130 ? -5.340 -13.634 3.797 1.00 80.44 130 GLN A O 1
ATOM 1063 N N . LYS A 1 131 ? -7.280 -12.668 4.385 1.00 83.62 131 LYS A N 1
ATOM 1064 C CA . LYS A 1 131 ? -7.449 -11.864 3.170 1.00 83.62 131 LYS A CA 1
ATOM 1065 C C . LYS A 1 131 ? -7.451 -10.370 3.473 1.00 83.62 131 LYS A C 1
ATOM 1067 O O . LYS A 1 131 ? -7.748 -9.932 4.583 1.00 83.62 131 LYS A O 1
ATOM 1072 N N . GLN A 1 132 ? -7.129 -9.573 2.454 1.00 82.62 132 GLN A N 1
ATOM 1073 C CA . GLN A 1 132 ? -7.202 -8.118 2.551 1.00 82.62 132 GLN A CA 1
ATOM 1074 C C . GLN A 1 132 ? -8.640 -7.683 2.845 1.00 82.62 132 GLN A C 1
ATOM 1076 O O . GLN A 1 132 ? -9.564 -8.073 2.134 1.00 82.62 132 GLN A O 1
ATOM 1081 N N . GLY A 1 133 ? -8.819 -6.847 3.863 1.00 83.81 133 GLY A N 1
ATOM 1082 C CA . GLY A 1 133 ? -10.137 -6.376 4.289 1.00 83.81 133 GLY A CA 1
ATOM 1083 C C . GLY A 1 133 ? -10.840 -7.264 5.315 1.00 83.81 133 GLY A C 1
ATOM 1084 O O . GLY A 1 133 ? -11.895 -6.865 5.815 1.00 83.81 133 GLY A O 1
ATOM 1085 N N . ASP A 1 134 ? -10.245 -8.402 5.689 1.00 88.00 134 ASP A N 1
ATOM 1086 C CA . ASP A 1 134 ? -10.642 -9.103 6.905 1.00 88.00 134 ASP A CA 1
ATOM 1087 C C . ASP A 1 134 ? -10.280 -8.234 8.115 1.00 88.00 134 ASP A C 1
ATOM 1089 O O . ASP A 1 134 ? -9.184 -7.667 8.201 1.00 88.00 134 ASP A O 1
ATOM 1093 N N . MET A 1 135 ? -11.217 -8.134 9.055 1.00 90.44 135 MET A N 1
ATOM 1094 C CA . MET A 1 135 ? -11.069 -7.354 10.277 1.00 90.44 135 MET A CA 1
ATOM 1095 C C . MET A 1 135 ? -11.723 -8.095 11.430 1.00 90.44 135 MET A C 1
ATOM 1097 O O . MET A 1 135 ? -12.833 -8.607 11.285 1.00 90.44 135 MET A O 1
ATOM 1101 N N . THR A 1 136 ? -11.055 -8.107 12.574 1.00 93.81 136 THR A N 1
ATOM 1102 C CA . THR A 1 136 ? -11.594 -8.663 13.811 1.00 93.81 136 THR A CA 1
ATOM 1103 C C . THR A 1 136 ? -11.374 -7.697 14.952 1.00 93.81 136 THR A C 1
ATOM 1105 O O . THR A 1 136 ? -10.316 -7.074 15.027 1.00 93.81 136 THR A O 1
ATOM 1108 N N . TYR A 1 137 ? -12.331 -7.613 15.863 1.00 94.00 137 TYR A N 1
ATOM 1109 C CA . TYR A 1 137 ? -12.210 -6.800 17.066 1.00 94.00 137 TYR A CA 1
ATOM 1110 C C . TYR A 1 137 ? -12.483 -7.663 18.290 1.00 94.00 137 TYR A C 1
ATOM 1112 O O . TYR A 1 137 ? -13.463 -8.407 18.327 1.00 94.00 137 TYR A O 1
ATOM 1120 N N . ASP A 1 138 ? -11.595 -7.582 19.274 1.00 93.06 138 ASP A N 1
ATOM 1121 C CA . ASP A 1 138 ? -11.808 -8.194 20.576 1.00 93.06 138 ASP A CA 1
ATOM 1122 C C . ASP A 1 138 ? -12.255 -7.119 21.579 1.00 93.06 138 ASP A C 1
ATOM 1124 O O . ASP A 1 138 ? -11.440 -6.280 21.984 1.00 93.06 138 ASP A O 1
ATOM 1128 N N . PRO A 1 139 ? -13.532 -7.121 22.007 1.00 91.19 139 PRO A N 1
ATOM 1129 C CA . PRO A 1 139 ? -14.012 -6.164 22.987 1.00 91.19 139 PRO A CA 1
ATOM 1130 C C . PRO A 1 139 ? -13.419 -6.404 24.378 1.00 91.19 139 PRO A C 1
ATOM 1132 O O . PRO A 1 139 ? -13.463 -5.480 25.179 1.00 91.19 139 PRO A O 1
ATOM 1135 N N . ALA A 1 140 ? -12.884 -7.584 24.707 1.00 91.19 140 ALA A N 1
ATOM 1136 C CA . ALA A 1 140 ? -12.309 -7.833 26.030 1.00 91.19 140 ALA A CA 1
ATOM 1137 C C . ALA A 1 140 ? -10.958 -7.127 26.203 1.00 91.19 140 ALA A C 1
ATOM 1139 O O . ALA A 1 140 ? -10.697 -6.546 27.255 1.00 91.19 140 ALA A O 1
ATOM 1140 N N . THR A 1 141 ? -10.125 -7.145 25.160 1.00 90.00 141 THR A N 1
ATOM 1141 C CA . THR A 1 141 ? -8.775 -6.562 25.178 1.00 90.00 141 THR A CA 1
ATOM 1142 C C . THR A 1 141 ? -8.678 -5.215 24.465 1.00 90.00 141 THR A C 1
ATOM 1144 O O . THR A 1 141 ? -7.608 -4.623 24.465 1.00 90.00 141 THR A O 1
ATOM 1147 N N . ASP A 1 142 ? -9.766 -4.746 23.846 1.00 92.06 142 ASP A N 1
ATOM 1148 C CA . ASP A 1 142 ? -9.808 -3.543 23.003 1.00 92.06 142 ASP A CA 1
ATOM 1149 C C . ASP A 1 142 ? -8.780 -3.567 21.858 1.00 92.06 142 ASP A C 1
ATOM 1151 O O . ASP A 1 142 ? -8.147 -2.568 21.530 1.00 92.06 142 ASP A O 1
ATOM 1155 N N . ILE A 1 143 ? -8.607 -4.738 21.235 1.00 92.50 143 ILE A N 1
ATOM 1156 C CA . ILE A 1 143 ? -7.652 -4.924 20.136 1.00 92.50 143 ILE A CA 1
ATOM 1157 C C . ILE A 1 143 ? -8.417 -5.075 18.827 1.00 92.50 143 ILE A C 1
ATOM 1159 O O . ILE A 1 143 ? -9.239 -5.978 18.661 1.00 92.50 143 ILE A O 1
ATOM 1163 N N . LEU A 1 144 ? -8.101 -4.206 17.872 1.00 92.56 144 LEU A N 1
ATOM 1164 C CA . LEU A 1 144 ? -8.533 -4.303 16.490 1.00 92.56 144 LEU A CA 1
ATOM 1165 C C . LEU A 1 144 ? -7.405 -4.915 15.659 1.00 92.56 144 LEU A C 1
ATOM 1167 O O . LEU A 1 144 ? -6.308 -4.369 15.567 1.00 92.56 144 LEU A O 1
ATOM 1171 N N . CYS A 1 145 ? -7.695 -6.033 15.006 1.00 91.06 145 CYS A N 1
ATOM 1172 C CA . CYS A 1 145 ? -6.798 -6.654 14.049 1.00 91.06 145 CYS A CA 1
ATOM 1173 C C . CYS A 1 145 ? -7.348 -6.519 12.627 1.00 91.06 145 CYS A C 1
ATOM 1175 O O . CYS A 1 145 ? -8.516 -6.804 12.373 1.00 91.06 145 CYS A O 1
ATOM 1177 N N . THR A 1 146 ? -6.499 -6.131 11.681 1.00 91.19 146 THR A N 1
ATOM 1178 C CA . THR A 1 146 ? -6.856 -5.975 10.264 1.00 91.19 146 THR A CA 1
ATOM 1179 C C . THR A 1 146 ? -5.719 -6.431 9.363 1.00 91.19 146 THR A C 1
ATOM 1181 O O . THR A 1 146 ? -4.547 -6.365 9.741 1.00 91.19 146 THR A O 1
ATOM 1184 N N . ILE A 1 147 ? -6.058 -6.872 8.153 1.00 88.88 147 ILE A N 1
ATOM 1185 C CA . ILE A 1 147 ? -5.085 -7.091 7.081 1.00 88.88 147 ILE A CA 1
ATOM 1186 C C . ILE A 1 147 ? -5.305 -6.035 5.997 1.00 88.88 147 ILE A C 1
ATOM 1188 O O . ILE A 1 147 ? -6.254 -6.098 5.210 1.00 88.88 147 ILE A O 1
ATOM 1192 N N . GLY A 1 148 ? -4.391 -5.062 5.951 1.00 84.50 148 GLY A N 1
ATOM 1193 C CA . GLY A 1 148 ? -4.479 -3.897 5.068 1.00 84.50 148 GLY A CA 1
ATOM 1194 C C . GLY A 1 148 ? -5.551 -2.873 5.477 1.00 84.50 148 GLY A C 1
ATOM 1195 O O . GLY A 1 148 ? -6.310 -3.069 6.426 1.00 84.50 148 GLY A O 1
ATOM 1196 N N . GLY A 1 149 ? -5.607 -1.755 4.742 1.00 83.31 149 GLY A N 1
ATOM 1197 C CA . GLY A 1 149 ? -6.515 -0.630 5.017 1.00 83.31 149 GLY A CA 1
ATOM 1198 C C . GLY A 1 149 ? -7.869 -0.676 4.291 1.00 83.31 149 GLY A C 1
ATOM 1199 O O . GLY A 1 149 ? -8.732 0.160 4.559 1.00 83.31 149 GLY A O 1
ATOM 1200 N N . SER A 1 150 ? -8.085 -1.632 3.378 1.00 83.94 150 SER A N 1
ATOM 1201 C CA . SER A 1 150 ? -9.304 -1.701 2.549 1.00 83.94 150 SER A CA 1
ATOM 1202 C C . SER A 1 150 ? -10.561 -2.014 3.367 1.00 83.94 150 SER A C 1
ATOM 1204 O O . SER A 1 150 ? -11.626 -1.457 3.100 1.00 83.94 150 SER A O 1
ATOM 1206 N N . GLY A 1 151 ? -10.442 -2.860 4.395 1.00 83.12 151 GLY A N 1
ATOM 1207 C CA . GLY A 1 151 ? -11.543 -3.178 5.308 1.00 83.12 151 GLY A CA 1
ATOM 1208 C C . GLY A 1 151 ? -11.989 -1.953 6.103 1.00 83.12 151 GLY A C 1
ATOM 1209 O O . GLY A 1 151 ? -13.185 -1.681 6.195 1.00 83.12 151 GLY A O 1
ATOM 1210 N N . ILE A 1 152 ? -11.024 -1.161 6.589 1.00 86.06 152 ILE A N 1
ATOM 1211 C CA . ILE A 1 152 ? -11.294 0.085 7.320 1.00 86.06 152 ILE A CA 1
ATOM 1212 C C . ILE A 1 152 ? -12.069 1.056 6.427 1.00 86.06 152 ILE A C 1
ATOM 1214 O O . ILE A 1 152 ? -13.102 1.596 6.825 1.00 86.06 152 ILE A O 1
ATOM 1218 N N . TYR A 1 153 ? -11.582 1.245 5.199 1.00 83.31 153 TYR A N 1
ATOM 1219 C CA . TYR A 1 153 ? -12.186 2.164 4.245 1.00 83.31 153 TYR A CA 1
ATOM 1220 C C . TYR A 1 153 ? -13.623 1.764 3.889 1.00 83.31 153 TYR A C 1
ATOM 1222 O O . TYR A 1 153 ? -14.544 2.571 4.005 1.00 83.31 153 TYR A O 1
ATOM 1230 N N . THR A 1 154 ? -13.827 0.509 3.490 1.00 84.06 154 THR A N 1
ATOM 1231 C CA . THR A 1 154 ? -15.129 0.022 3.008 1.00 84.06 154 THR A CA 1
ATOM 1232 C C . THR A 1 154 ? -16.185 -0.036 4.109 1.00 84.06 154 THR A C 1
ATOM 1234 O O . THR A 1 154 ? -17.336 0.323 3.867 1.00 84.06 154 THR A O 1
ATOM 1237 N N . ARG A 1 155 ? -15.814 -0.448 5.328 1.00 82.50 155 ARG A N 1
ATOM 1238 C CA . ARG A 1 155 ? -16.773 -0.625 6.430 1.00 82.50 155 ARG A CA 1
ATOM 1239 C C . ARG A 1 155 ? -17.082 0.662 7.179 1.00 82.50 155 ARG A C 1
ATOM 1241 O O . ARG A 1 155 ? -18.228 0.861 7.566 1.00 82.50 155 ARG A O 1
ATOM 1248 N N . PHE A 1 156 ? -16.091 1.528 7.380 1.00 82.94 156 PHE A N 1
ATOM 1249 C CA . PHE A 1 156 ? -16.255 2.697 8.243 1.00 82.94 156 PHE A CA 1
ATOM 1250 C C . PHE A 1 156 ? -16.246 4.005 7.458 1.00 82.94 156 PHE A C 1
ATOM 1252 O O . PHE A 1 156 ? -17.120 4.838 7.656 1.00 82.94 156 PHE A O 1
ATOM 1259 N N . VAL A 1 157 ? -15.329 4.188 6.507 1.00 74.06 157 VAL A N 1
ATOM 1260 C CA . VAL A 1 157 ? -15.187 5.479 5.806 1.00 74.06 157 VAL A CA 1
ATOM 1261 C C . VAL A 1 157 ? -16.257 5.678 4.733 1.00 74.06 157 VAL A C 1
ATOM 1263 O O . VAL A 1 157 ? -16.885 6.734 4.686 1.00 74.06 157 VAL A O 1
ATOM 1266 N N . GLN A 1 158 ? -16.503 4.669 3.895 1.00 74.44 158 GLN A N 1
ATOM 1267 C CA . GLN A 1 158 ? -17.495 4.751 2.820 1.00 74.44 158 GLN A CA 1
ATOM 1268 C C . GLN A 1 158 ? -18.931 4.810 3.364 1.00 74.44 158 GLN A C 1
ATOM 1270 O O . GLN A 1 158 ? -19.798 5.459 2.778 1.00 74.44 158 GLN A O 1
ATOM 1275 N N . HIS A 1 159 ? -19.187 4.158 4.500 1.00 61.69 159 HIS A N 1
ATOM 1276 C CA . HIS A 1 159 ? -20.510 4.125 5.121 1.00 61.69 159 HIS A CA 1
ATOM 1277 C C . HIS A 1 159 ? -20.855 5.420 5.876 1.00 61.69 159 HIS A C 1
ATOM 1279 O O . HIS A 1 159 ? -22.029 5.784 5.943 1.00 61.69 159 HIS A O 1
ATOM 1285 N N . LEU A 1 160 ? -19.849 6.147 6.380 1.00 57.19 160 LEU A N 1
ATOM 1286 C CA . LEU A 1 160 ? -20.021 7.443 7.049 1.00 57.19 160 LEU A CA 1
ATOM 1287 C C . LEU A 1 160 ? -20.413 8.587 6.093 1.00 57.19 160 LEU A C 1
ATOM 1289 O O . LEU A 1 160 ? -20.937 9.588 6.556 1.00 57.19 160 LEU A O 1
ATOM 1293 N N . GLN A 1 161 ? -20.212 8.456 4.775 1.00 54.72 161 GLN A N 1
ATOM 1294 C CA . GLN A 1 161 ? -20.585 9.488 3.785 1.00 54.72 161 GLN A CA 1
ATOM 1295 C C . GLN A 1 161 ? -22.070 9.489 3.376 1.00 54.72 161 GLN A C 1
ATOM 1297 O O . GLN A 1 161 ? -22.475 10.325 2.573 1.00 54.72 161 GLN A O 1
ATOM 1302 N N . LYS A 1 162 ? -22.874 8.540 3.869 1.00 48.66 162 LYS A N 1
ATOM 1303 C CA . LYS A 1 162 ? -24.311 8.437 3.547 1.00 48.66 162 LYS A CA 1
ATOM 1304 C C . LYS A 1 162 ? -25.239 9.041 4.610 1.00 48.66 162 LYS A C 1
ATOM 1306 O O . LYS A 1 162 ? -26.449 8.859 4.505 1.00 48.66 162 LYS A O 1
ATOM 1311 N N . TRP A 1 163 ? -24.679 9.730 5.597 1.00 40.03 163 TRP A N 1
ATOM 1312 C CA . TRP A 1 163 ? -25.400 10.483 6.623 1.00 40.03 163 TRP A CA 1
ATOM 1313 C C . TRP A 1 163 ? -25.134 11.974 6.444 1.00 40.03 163 TRP A C 1
ATOM 1315 O O . TRP A 1 163 ? -26.042 12.759 6.786 1.00 40.03 163 TRP A O 1
#

Radius of gyration: 37.61 Å; Cα contacts (8 Å, |Δi|>4): 113; chains: 1; bounding box: 84×43×92 Å